Protein AF-A0A2G6CC69-F1 (afdb_monomer_lite)

pLDDT: mean 77.12, std 17.33, range [36.53, 97.19]

Sequence (96 aa):
MTKQTAKKIDQKLTAEEKALDSLLTKDFLVNHRASPEELEAEKKRLAQYKVQKPAKKMISLRVLENDIIKIKSKAEMMGIPYQSYIVEHIHKLAQG

Secondary structure (DSSP, 8-state):
--------------HHHHHHHHHIIIIIHHHTPPPHHHHHHHHHHHHTT---PPPP--------HHHHHHHHHHHHHTTS-HHHHHHHHHHHHHT-

Structure (mmCIF, N/CA/C/O backbone):
data_AF-A0A2G6CC69-F1
#
_entry.id   AF-A0A2G6CC69-F1
#
loop_
_atom_site.group_PDB
_atom_site.id
_atom_site.type_symbol
_atom_site.label_atom_id
_atom_site.label_alt_id
_atom_site.label_comp_id
_atom_site.label_asym_id
_atom_site.label_entity_id
_atom_site.label_seq_id
_atom_site.pdbx_PDB_ins_code
_atom_site.Cartn_x
_atom_site.Cartn_y
_atom_site.Cartn_z
_atom_site.occupancy
_atom_site.B_iso_or_equiv
_atom_site.auth_seq_id
_atom_site.auth_comp_id
_atom_site.auth_asym_id
_atom_site.auth_atom_id
_atom_site.pdbx_PDB_model_num
ATOM 1 N N . MET A 1 1 ? 42.524 16.562 2.729 1.00 38.62 1 MET A N 1
ATOM 2 C CA . MET A 1 1 ? 42.005 16.209 1.389 1.00 38.62 1 MET A CA 1
ATOM 3 C C . MET A 1 1 ? 42.438 14.789 1.058 1.00 38.62 1 MET A C 1
ATOM 5 O O . MET A 1 1 ? 43.570 14.578 0.649 1.00 38.62 1 MET A O 1
ATOM 9 N N . THR A 1 2 ? 41.579 13.808 1.319 1.00 36.53 2 THR A N 1
ATOM 10 C CA . THR A 1 2 ? 41.897 12.375 1.224 1.00 36.53 2 THR A CA 1
ATOM 11 C C . THR A 1 2 ? 41.317 11.832 -0.080 1.00 36.53 2 THR A C 1
ATOM 13 O O . THR A 1 2 ? 40.107 11.666 -0.201 1.00 36.53 2 THR A O 1
ATOM 16 N N . LYS A 1 3 ? 42.165 11.608 -1.091 1.00 46.41 3 LYS A N 1
ATOM 17 C CA . LYS A 1 3 ? 41.757 10.954 -2.342 1.00 46.41 3 LYS A CA 1
ATOM 18 C C . LYS A 1 3 ? 41.659 9.449 -2.082 1.00 46.41 3 LYS A C 1
ATOM 20 O O . LYS A 1 3 ? 42.676 8.806 -1.850 1.00 46.41 3 LYS A O 1
ATOM 25 N N . GLN A 1 4 ? 40.444 8.904 -2.093 1.00 47.66 4 GLN A N 1
ATOM 26 C CA . GLN A 1 4 ? 40.223 7.459 -2.126 1.00 47.66 4 GLN A CA 1
ATOM 27 C C . GLN A 1 4 ? 40.641 6.937 -3.504 1.00 47.66 4 GLN A C 1
ATOM 29 O O . GLN A 1 4 ? 40.031 7.260 -4.521 1.00 47.66 4 GLN A O 1
ATOM 34 N N . THR A 1 5 ? 41.717 6.164 -3.544 1.00 42.34 5 THR A N 1
ATOM 35 C CA . THR A 1 5 ? 42.168 5.423 -4.721 1.00 42.34 5 THR A CA 1
ATOM 36 C C . THR A 1 5 ? 41.243 4.226 -4.927 1.00 42.34 5 THR A C 1
ATOM 38 O O . THR A 1 5 ? 41.202 3.314 -4.102 1.00 42.34 5 THR A O 1
ATOM 41 N N . ALA A 1 6 ? 40.483 4.227 -6.025 1.00 44.31 6 ALA A N 1
ATOM 42 C CA . ALA A 1 6 ? 39.678 3.086 -6.441 1.00 44.31 6 ALA A CA 1
ATOM 43 C C . ALA A 1 6 ? 40.591 1.870 -6.667 1.00 44.31 6 ALA A C 1
ATOM 45 O O . ALA A 1 6 ? 41.479 1.880 -7.522 1.00 44.31 6 ALA A O 1
ATOM 46 N N . LYS A 1 7 ? 40.392 0.831 -5.856 1.00 42.91 7 LYS A N 1
ATOM 47 C CA . LYS A 1 7 ? 41.117 -0.437 -5.920 1.00 42.91 7 LYS A CA 1
ATOM 48 C C . LYS A 1 7 ? 40.733 -1.140 -7.226 1.00 42.91 7 LYS A C 1
ATOM 50 O O . LYS A 1 7 ? 39.624 -1.652 -7.348 1.00 42.91 7 LYS A O 1
ATOM 55 N N . LYS A 1 8 ? 41.631 -1.120 -8.216 1.00 49.84 8 LYS A N 1
ATOM 56 C CA . LYS A 1 8 ? 41.499 -1.886 -9.464 1.00 49.84 8 LYS A CA 1
ATOM 57 C C . LYS A 1 8 ? 41.479 -3.371 -9.093 1.00 49.84 8 LYS A C 1
ATOM 59 O O . LYS A 1 8 ? 42.464 -3.885 -8.569 1.00 49.84 8 LYS A O 1
ATOM 64 N N . ILE A 1 9 ? 40.340 -4.028 -9.284 1.00 53.78 9 ILE A N 1
ATOM 65 C CA . ILE A 1 9 ? 40.210 -5.473 -9.102 1.00 53.78 9 ILE A CA 1
ATOM 66 C C . ILE A 1 9 ? 40.875 -6.103 -10.326 1.00 53.78 9 ILE A C 1
ATOM 68 O O . ILE A 1 9 ? 40.332 -6.036 -11.425 1.00 53.78 9 ILE A O 1
ATOM 72 N N . ASP A 1 10 ? 42.08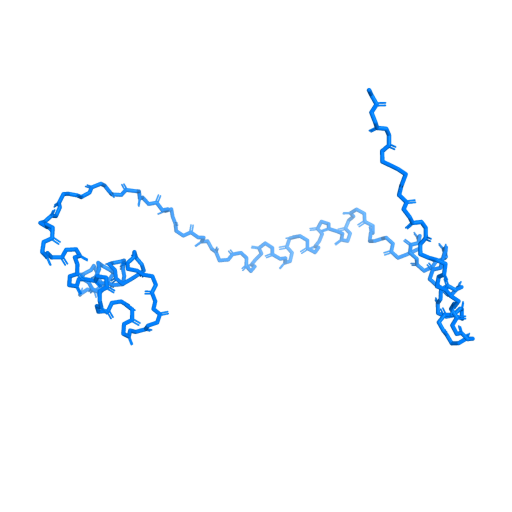4 -6.632 -10.153 1.00 56.16 10 ASP A N 1
ATOM 73 C CA . ASP A 1 10 ? 42.841 -7.311 -11.208 1.00 56.16 10 ASP A CA 1
ATOM 74 C C . ASP A 1 10 ? 42.291 -8.741 -11.357 1.00 56.16 10 ASP A C 1
ATOM 76 O O . ASP A 1 10 ? 42.841 -9.722 -10.854 1.00 56.16 10 ASP A O 1
ATOM 80 N N . GLN A 1 11 ? 41.092 -8.841 -11.934 1.00 63.75 11 GLN A N 1
ATOM 81 C CA . GLN A 1 11 ? 40.428 -10.112 -12.201 1.00 63.75 11 GLN A CA 1
ATOM 82 C C . GLN A 1 11 ? 41.055 -10.715 -13.462 1.00 63.75 11 GLN A C 1
ATOM 84 O O . GLN A 1 11 ? 40.855 -10.219 -14.570 1.00 63.75 11 GLN A O 1
ATOM 89 N N . LYS A 1 12 ? 41.851 -11.780 -13.299 1.00 63.22 12 LYS A N 1
ATOM 90 C CA . LYS A 1 12 ? 42.337 -12.586 -14.427 1.00 63.22 12 LYS A CA 1
ATOM 91 C C . LYS A 1 12 ? 41.134 -13.246 -15.098 1.00 63.22 12 LYS A C 1
ATOM 93 O O . LYS A 1 12 ? 40.654 -14.261 -14.604 1.00 63.22 12 LYS A O 1
ATOM 98 N N . LEU A 1 13 ? 40.665 -12.661 -16.199 1.00 63.91 13 LEU A N 1
ATOM 99 C CA . LEU A 1 13 ? 39.611 -13.253 -17.017 1.00 63.91 13 LEU A CA 1
ATOM 100 C C . LEU A 1 13 ? 40.071 -14.616 -17.534 1.00 63.91 13 LEU A C 1
ATOM 102 O O . LEU A 1 13 ? 41.195 -14.767 -18.030 1.00 63.91 13 LEU A O 1
ATOM 106 N N . THR A 1 14 ? 39.193 -15.603 -17.416 1.00 74.31 14 THR A N 1
ATOM 107 C CA . THR A 1 14 ? 39.375 -16.911 -18.045 1.00 74.31 14 THR A CA 1
ATOM 108 C C . THR A 1 14 ? 39.370 -16.773 -19.573 1.00 74.31 14 THR A C 1
ATOM 110 O O . THR A 1 14 ? 38.957 -15.751 -20.126 1.00 74.31 14 THR A O 1
ATOM 113 N N . ALA A 1 15 ? 39.867 -17.788 -20.288 1.00 74.88 15 ALA A N 1
ATOM 114 C CA . ALA A 1 15 ? 39.951 -17.748 -21.752 1.00 74.88 15 ALA A CA 1
ATOM 115 C C . ALA A 1 15 ? 38.577 -17.519 -22.417 1.00 74.88 15 ALA A C 1
ATOM 117 O O . ALA A 1 15 ? 38.496 -16.824 -23.429 1.00 74.88 15 ALA A O 1
ATOM 118 N N . GLU A 1 16 ? 37.510 -18.042 -21.809 1.00 66.94 16 GLU A N 1
ATOM 119 C CA . GLU A 1 16 ? 36.125 -17.876 -22.258 1.00 66.94 16 GLU A CA 1
ATOM 120 C C . GLU A 1 16 ? 35.610 -16.454 -22.011 1.00 66.94 16 GLU A C 1
ATOM 122 O O . GLU A 1 16 ? 35.091 -15.814 -22.924 1.00 66.94 16 GLU A O 1
ATOM 127 N N . GLU A 1 17 ? 35.826 -15.908 -20.812 1.00 66.31 17 GLU A N 1
ATOM 128 C CA . GLU A 1 17 ? 35.419 -14.538 -20.478 1.00 66.31 17 GLU A CA 1
ATOM 129 C C . GLU A 1 17 ? 36.180 -13.503 -21.313 1.00 66.31 17 GLU A C 1
ATOM 131 O O . GLU A 1 17 ? 35.613 -12.495 -21.726 1.00 66.31 17 GLU A O 1
ATOM 136 N N . LYS A 1 18 ? 37.451 -13.773 -21.634 1.00 72.00 18 LYS A N 1
ATOM 137 C CA . LYS A 1 18 ? 38.267 -12.920 -22.504 1.00 72.00 18 LYS A CA 1
ATOM 138 C C . LYS A 1 18 ? 37.786 -12.946 -23.958 1.00 72.00 18 LYS A C 1
ATOM 140 O O . LYS A 1 18 ? 37.831 -11.916 -24.630 1.00 72.00 18 LYS A O 1
ATOM 145 N N . ALA A 1 19 ? 37.318 -14.098 -24.441 1.00 72.06 19 ALA A N 1
ATOM 146 C CA . ALA A 1 19 ? 36.707 -14.208 -25.763 1.00 72.06 19 ALA A CA 1
ATOM 147 C C . ALA A 1 19 ? 35.376 -13.441 -25.817 1.00 72.06 19 ALA A C 1
ATOM 149 O O . ALA A 1 19 ? 35.139 -12.697 -26.770 1.00 72.06 19 ALA A O 1
ATOM 150 N N . LEU A 1 20 ? 34.559 -13.533 -24.763 1.00 66.94 20 LEU A N 1
ATOM 151 C CA . LEU A 1 20 ? 33.309 -12.782 -24.643 1.00 66.94 20 LEU A CA 1
ATOM 152 C C . LEU A 1 20 ? 33.556 -11.265 -24.595 1.00 66.94 20 LEU A C 1
ATOM 154 O O . LEU A 1 20 ? 32.908 -10.507 -25.314 1.00 66.94 20 LEU A O 1
ATOM 158 N N . ASP A 1 21 ? 34.539 -10.832 -23.804 1.00 66.81 21 ASP A N 1
ATOM 159 C CA . ASP A 1 21 ? 34.926 -9.426 -23.680 1.00 66.81 21 ASP A CA 1
ATOM 160 C C . ASP A 1 21 ? 35.440 -8.872 -25.014 1.00 66.81 21 ASP A C 1
ATOM 162 O O . ASP A 1 21 ? 35.027 -7.789 -25.425 1.00 66.81 21 ASP A O 1
ATOM 166 N N . SER A 1 22 ? 36.242 -9.648 -25.760 1.00 65.81 22 SER A N 1
ATOM 167 C CA . SER A 1 22 ? 36.698 -9.268 -27.108 1.00 65.81 22 SER A CA 1
ATOM 168 C C . SER A 1 22 ? 35.562 -9.140 -28.128 1.00 65.81 22 SER A C 1
ATOM 170 O O . SER A 1 22 ? 35.626 -8.288 -29.013 1.00 65.81 22 SER A O 1
ATOM 172 N N . LEU A 1 23 ? 34.502 -9.942 -27.983 1.00 65.75 23 LEU A N 1
ATOM 173 C CA . LEU A 1 23 ? 33.312 -9.882 -28.835 1.00 65.75 23 LEU A CA 1
ATOM 174 C C . LEU A 1 23 ? 32.453 -8.646 -28.521 1.00 65.75 23 LEU A C 1
ATOM 176 O O . LEU A 1 23 ? 31.847 -8.054 -29.414 1.00 65.75 23 LEU A O 1
ATOM 180 N N . LEU A 1 24 ? 32.417 -8.237 -27.252 1.00 63.91 24 LEU A N 1
ATOM 181 C CA . LEU A 1 24 ? 31.623 -7.109 -26.763 1.00 63.91 24 LEU A CA 1
ATOM 182 C C . LEU A 1 24 ? 32.308 -5.746 -26.956 1.00 63.91 24 LEU A C 1
ATOM 184 O O . LEU A 1 24 ? 31.621 -4.723 -27.001 1.00 63.91 24 LEU A O 1
ATOM 188 N N . THR A 1 25 ? 33.640 -5.690 -27.070 1.00 60.59 25 THR A N 1
ATOM 189 C CA . THR A 1 25 ? 34.385 -4.448 -26.796 1.00 60.59 25 THR A CA 1
ATOM 190 C C . THR A 1 25 ? 34.348 -3.351 -27.854 1.00 60.59 25 THR A C 1
ATOM 192 O O . THR A 1 25 ? 34.857 -2.276 -27.542 1.00 60.59 25 THR A O 1
ATOM 195 N N . LYS A 1 26 ? 33.761 -3.500 -29.051 1.00 56.12 26 LYS A N 1
ATOM 196 C CA . LYS A 1 26 ? 33.625 -2.325 -29.947 1.00 56.12 26 LYS A CA 1
ATOM 197 C C . LYS A 1 26 ? 32.574 -2.414 -31.046 1.00 56.12 26 LYS A C 1
ATOM 199 O O . LYS A 1 26 ? 31.851 -1.442 -31.218 1.00 56.12 26 LYS A O 1
ATOM 204 N N . ASP A 1 27 ? 32.437 -3.531 -31.751 1.00 53.53 27 ASP A N 1
ATOM 205 C CA . ASP A 1 27 ? 31.548 -3.565 -32.926 1.00 53.53 27 ASP A CA 1
ATOM 206 C C . ASP A 1 27 ? 30.085 -3.861 -32.586 1.00 53.53 27 ASP A C 1
ATOM 208 O O . ASP A 1 27 ? 29.176 -3.286 -33.187 1.00 53.53 27 ASP A O 1
ATOM 212 N N . PHE A 1 28 ? 29.827 -4.706 -31.586 1.00 56.62 28 PHE A N 1
ATOM 213 C CA . PHE A 1 28 ? 28.458 -5.094 -31.246 1.00 56.62 28 PHE A CA 1
ATOM 214 C C . PHE A 1 28 ? 27.662 -3.932 -30.622 1.00 56.62 28 PHE A C 1
ATOM 216 O O . PHE A 1 28 ? 26.522 -3.678 -31.001 1.00 56.62 28 PHE A O 1
ATOM 223 N N . LEU A 1 29 ? 28.286 -3.165 -29.719 1.00 55.53 29 LEU A N 1
ATOM 224 C CA . LEU A 1 29 ? 27.642 -2.058 -28.993 1.00 55.53 29 LEU A CA 1
ATOM 225 C C . LEU A 1 29 ? 27.561 -0.740 -29.785 1.00 55.53 29 LEU A C 1
ATOM 227 O O . LEU A 1 29 ? 26.769 0.137 -29.433 1.00 55.53 29 LEU A O 1
ATOM 231 N N . VAL A 1 30 ? 28.386 -0.566 -30.824 1.00 54.84 30 VAL A N 1
ATOM 232 C CA . VAL A 1 30 ? 28.387 0.649 -31.660 1.00 54.84 30 VAL A CA 1
ATOM 233 C C . VAL A 1 30 ? 27.410 0.514 -32.828 1.00 54.84 30 VAL A C 1
ATOM 235 O O . VAL A 1 30 ? 26.692 1.470 -33.109 1.00 54.84 30 VAL A O 1
ATOM 238 N N . ASN A 1 31 ? 27.308 -0.673 -33.437 1.00 53.59 31 ASN A N 1
ATOM 239 C CA . ASN A 1 31 ? 26.469 -0.899 -34.619 1.00 53.59 31 ASN A CA 1
ATOM 240 C C . ASN A 1 31 ? 25.011 -1.285 -34.301 1.00 53.59 31 ASN A C 1
ATOM 242 O O . ASN A 1 31 ? 24.163 -1.195 -35.179 1.00 53.59 31 ASN A O 1
ATOM 246 N N . HIS A 1 32 ? 24.694 -1.666 -33.056 1.00 56.59 32 HIS A N 1
ATOM 247 C CA . HIS A 1 32 ? 23.320 -1.952 -32.600 1.00 56.59 32 HIS A CA 1
ATOM 248 C C . HIS A 1 32 ? 22.753 -0.847 -31.701 1.00 56.59 32 HIS A C 1
ATOM 250 O O . HIS A 1 32 ? 21.972 -1.097 -30.779 1.00 56.59 32 HIS A O 1
ATOM 256 N N . ARG A 1 33 ? 23.152 0.406 -31.931 1.00 59.06 33 ARG A N 1
ATOM 257 C CA . ARG A 1 33 ? 22.386 1.527 -31.387 1.00 59.06 33 ARG A CA 1
ATOM 258 C C . ARG A 1 33 ? 21.135 1.658 -32.238 1.00 59.06 33 ARG A C 1
ATOM 260 O O . ARG A 1 3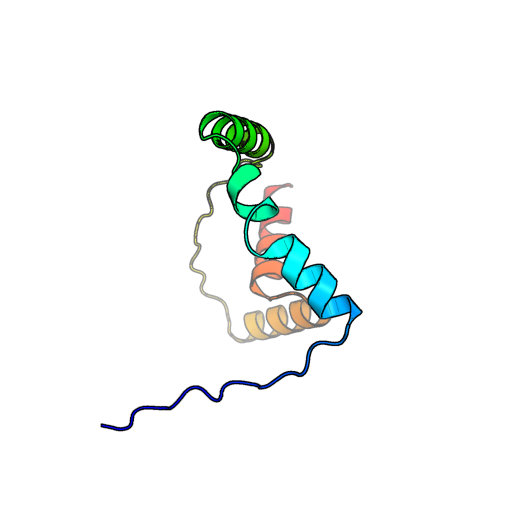3 ? 21.255 1.939 -33.425 1.00 59.06 33 ARG A O 1
ATOM 267 N N . ALA A 1 34 ? 19.969 1.448 -31.629 1.00 61.47 34 ALA A N 1
ATOM 268 C CA . ALA A 1 34 ? 18.698 1.718 -32.287 1.00 61.47 34 ALA A CA 1
ATOM 269 C C . ALA A 1 34 ? 18.750 3.124 -32.900 1.00 61.47 34 ALA A C 1
ATOM 271 O O . ALA A 1 34 ? 19.137 4.085 -32.219 1.00 61.47 34 ALA A O 1
ATOM 272 N N . SER A 1 35 ? 18.396 3.231 -34.180 1.00 74.62 35 SER A N 1
ATOM 273 C CA . SER A 1 35 ? 18.232 4.523 -34.841 1.00 74.62 35 SER A CA 1
ATOM 274 C C . SER A 1 35 ? 17.282 5.391 -34.000 1.00 74.62 35 SER A C 1
ATOM 276 O O . SER A 1 35 ? 16.368 4.848 -33.366 1.00 74.62 35 SER A O 1
ATOM 278 N N . PRO A 1 36 ? 17.441 6.728 -33.964 1.00 77.00 36 PRO A N 1
ATOM 279 C CA . PRO A 1 36 ? 16.491 7.605 -33.280 1.00 77.00 36 PRO A CA 1
ATOM 280 C C . PRO A 1 36 ? 15.025 7.300 -33.634 1.00 77.00 36 PRO A C 1
ATOM 282 O O . PRO A 1 36 ? 14.154 7.391 -32.774 1.00 77.00 36 PRO A O 1
ATOM 285 N N . GLU A 1 37 ? 14.764 6.860 -34.867 1.00 81.12 37 GLU A N 1
ATOM 286 C CA . GLU A 1 37 ? 13.436 6.453 -35.334 1.00 81.12 37 GLU A CA 1
ATOM 287 C C . GLU A 1 37 ? 12.943 5.140 -34.707 1.00 81.12 37 GLU A C 1
ATOM 289 O O . GLU A 1 37 ? 11.797 5.063 -34.269 1.00 81.12 37 GLU A O 1
ATOM 294 N N . GLU A 1 38 ? 13.802 4.123 -34.600 1.00 80.06 38 GLU A N 1
ATOM 295 C CA . GLU A 1 38 ? 13.478 2.840 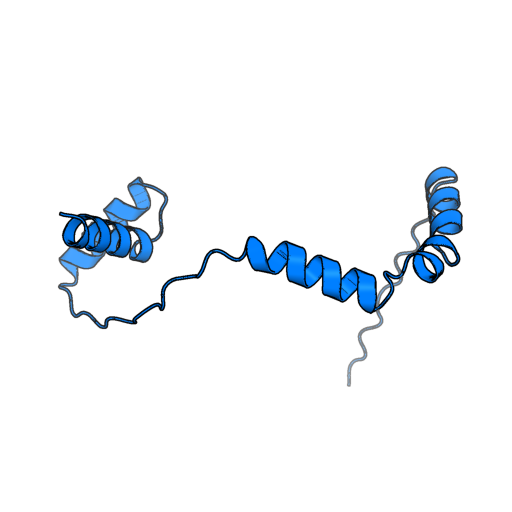-33.957 1.00 80.06 38 GLU A CA 1
ATOM 296 C C . GLU A 1 38 ? 13.223 3.025 -32.459 1.00 80.06 38 GLU A C 1
ATOM 298 O O . GLU A 1 38 ? 12.305 2.430 -31.892 1.00 80.06 38 GLU A O 1
ATOM 303 N N . LEU A 1 39 ? 13.993 3.911 -31.821 1.00 79.12 39 LEU A N 1
ATOM 304 C CA . LEU A 1 39 ? 13.803 4.275 -30.423 1.00 79.12 39 LEU A CA 1
ATOM 305 C C . LEU A 1 39 ? 12.450 4.966 -30.196 1.00 79.12 39 LEU A C 1
ATOM 307 O O . LEU A 1 39 ? 11.758 4.656 -29.224 1.00 79.12 39 LEU A O 1
ATOM 311 N N . GLU A 1 40 ? 12.060 5.899 -31.065 1.00 82.75 40 GLU A N 1
ATOM 312 C CA . GLU A 1 40 ? 10.757 6.569 -30.974 1.00 82.75 40 GLU A CA 1
ATOM 313 C C . GLU A 1 40 ? 9.593 5.622 -31.298 1.00 82.75 40 GLU A C 1
ATOM 315 O O . GLU A 1 40 ? 8.568 5.645 -30.608 1.00 82.75 40 GLU A O 1
ATOM 320 N N . ALA A 1 41 ? 9.759 4.728 -32.276 1.00 85.56 41 ALA A N 1
ATOM 321 C CA . ALA A 1 41 ? 8.786 3.683 -32.580 1.00 85.56 41 ALA A CA 1
ATOM 322 C C . ALA A 1 41 ? 8.571 2.751 -31.377 1.00 85.56 41 ALA A C 1
ATOM 324 O O . ALA A 1 41 ? 7.426 2.485 -31.000 1.00 85.56 41 ALA A O 1
ATOM 325 N N . GLU A 1 42 ? 9.647 2.331 -30.710 1.00 79.75 42 GLU A N 1
ATOM 326 C CA . GLU A 1 42 ? 9.571 1.478 -29.525 1.00 79.75 42 GLU A CA 1
ATOM 327 C C . GLU A 1 42 ? 8.971 2.219 -28.325 1.00 79.75 42 GLU A C 1
ATOM 329 O O . GLU A 1 42 ? 8.096 1.690 -27.639 1.00 79.75 42 GLU A O 1
ATOM 334 N N . LYS A 1 43 ? 9.330 3.489 -28.099 1.00 81.12 43 LYS A N 1
ATOM 335 C CA . LYS A 1 43 ? 8.675 4.322 -27.074 1.00 81.12 43 LYS A CA 1
ATOM 336 C C . LYS A 1 43 ? 7.174 4.444 -27.316 1.00 81.12 43 LYS A C 1
ATOM 338 O O . LYS A 1 43 ? 6.402 4.361 -26.360 1.00 81.12 43 LYS A O 1
ATOM 343 N N . LYS A 1 44 ? 6.744 4.618 -28.568 1.00 83.69 44 LYS A N 1
ATOM 344 C CA . LYS A 1 44 ? 5.326 4.682 -28.948 1.00 83.69 44 LYS A CA 1
ATOM 345 C C . LYS A 1 44 ? 4.632 3.331 -28.744 1.00 83.69 44 LYS A C 1
ATOM 347 O O . LYS A 1 44 ? 3.541 3.290 -28.172 1.00 83.69 44 LYS A O 1
ATOM 352 N N . ARG A 1 45 ? 5.295 2.226 -29.107 1.00 83.19 45 ARG A N 1
ATOM 353 C CA . ARG A 1 45 ? 4.847 0.848 -28.840 1.00 83.19 45 ARG A CA 1
ATOM 354 C C . ARG A 1 45 ? 4.757 0.542 -27.345 1.00 83.19 45 ARG A C 1
ATOM 356 O O . ARG A 1 45 ? 3.911 -0.238 -26.935 1.00 83.19 45 ARG A O 1
ATOM 363 N N . LEU A 1 46 ? 5.585 1.147 -26.505 1.00 80.38 46 LEU A N 1
ATOM 364 C CA . LEU A 1 46 ? 5.497 0.988 -25.052 1.00 80.38 46 LEU A CA 1
ATOM 365 C C . LEU A 1 46 ? 4.466 1.935 -24.429 1.00 80.38 46 LEU A C 1
ATOM 367 O O . LEU A 1 46 ? 3.845 1.603 -23.420 1.00 80.38 46 LEU A O 1
ATOM 371 N N . ALA A 1 47 ? 4.229 3.097 -25.041 1.00 76.06 47 ALA A N 1
ATOM 372 C CA . ALA A 1 47 ? 3.235 4.061 -24.586 1.00 76.06 47 ALA A CA 1
ATOM 373 C C . ALA A 1 47 ? 1.799 3.517 -24.662 1.00 76.06 47 ALA A C 1
ATOM 375 O O . ALA A 1 47 ? 1.016 3.806 -23.765 1.00 76.06 47 ALA A O 1
ATOM 376 N N . GLN A 1 48 ? 1.463 2.682 -25.651 1.00 74.56 48 GLN A N 1
ATOM 377 C CA . GLN A 1 48 ? 0.158 1.993 -25.709 1.00 74.56 48 GLN A CA 1
ATOM 378 C C . GLN A 1 48 ? -0.075 1.036 -24.524 1.00 74.56 48 GLN A C 1
ATOM 380 O O . GLN A 1 48 ? -1.218 0.808 -24.142 1.00 74.56 48 GLN A O 1
ATOM 385 N N . TYR A 1 49 ? 0.991 0.523 -23.899 1.00 72.62 49 TYR A N 1
ATOM 386 C CA . TYR A 1 49 ? 0.907 -0.309 -22.694 1.00 72.62 49 TYR A CA 1
ATOM 387 C C . TYR A 1 49 ? 1.047 0.498 -21.400 1.00 72.62 49 TYR A C 1
ATOM 389 O O . TYR A 1 49 ? 0.968 -0.074 -20.309 1.00 72.62 49 TYR A O 1
ATOM 397 N N . LYS A 1 50 ? 1.247 1.825 -21.474 1.00 65.75 50 LYS A N 1
ATOM 398 C CA . LYS A 1 50 ? 1.138 2.677 -20.287 1.00 65.75 50 LYS A CA 1
ATOM 399 C C . LYS A 1 50 ? -0.320 2.672 -19.854 1.00 65.75 50 LYS A C 1
ATOM 401 O O . LYS A 1 50 ? -1.127 3.466 -20.324 1.00 65.75 50 LYS A O 1
ATOM 406 N N . VAL A 1 51 ? -0.633 1.792 -18.909 1.00 66.06 51 VAL A N 1
ATOM 407 C CA . VAL A 1 51 ? -1.863 1.868 -18.126 1.00 66.06 51 VAL A CA 1
ATOM 408 C C . VAL A 1 51 ? -1.953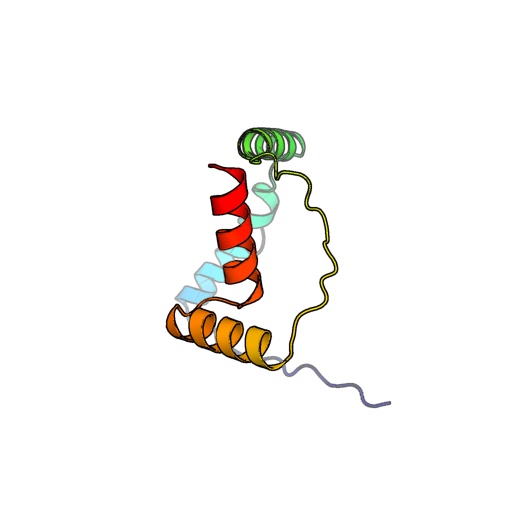 3.298 -17.602 1.00 66.06 51 VAL A C 1
ATOM 410 O O . VAL A 1 51 ? -1.038 3.757 -16.906 1.00 66.06 51 VAL A O 1
ATOM 413 N N . GLN A 1 52 ? -3.005 4.025 -17.989 1.00 68.12 52 GLN A N 1
ATOM 414 C CA . GLN A 1 52 ? -3.264 5.360 -17.463 1.00 68.12 52 GLN A CA 1
ATOM 415 C C . GLN A 1 52 ? -3.353 5.229 -15.944 1.00 68.12 52 GLN A C 1
ATOM 417 O O . GLN A 1 52 ? -4.309 4.668 -15.412 1.00 68.12 52 GLN A O 1
ATOM 422 N N . LYS A 1 53 ? -2.308 5.666 -15.235 1.00 69.81 53 LYS A N 1
ATOM 423 C CA . LYS A 1 53 ? -2.314 5.625 -13.776 1.00 69.81 53 LYS A CA 1
ATOM 424 C C . LYS A 1 53 ? -3.334 6.667 -13.324 1.00 69.81 53 LYS A C 1
ATOM 426 O O . LYS A 1 53 ? -3.131 7.842 -13.640 1.00 69.81 53 LYS A O 1
ATOM 431 N N . PRO A 1 54 ? -4.405 6.277 -12.614 1.00 73.94 54 PRO A N 1
ATOM 432 C CA . PRO A 1 54 ? -5.373 7.244 -12.131 1.00 73.94 54 PRO A CA 1
ATOM 433 C C . PRO A 1 54 ? -4.661 8.271 -11.250 1.00 73.94 54 PRO A C 1
ATOM 435 O O . PRO A 1 54 ? -3.706 7.948 -10.530 1.00 73.94 54 PRO A O 1
ATOM 438 N N . ALA A 1 55 ? -5.108 9.523 -11.335 1.00 82.62 55 ALA A N 1
ATOM 439 C CA . ALA A 1 55 ? -4.550 10.597 -10.532 1.00 82.62 55 ALA A CA 1
ATOM 440 C C . ALA A 1 55 ? -4.673 10.239 -9.043 1.00 82.62 55 ALA A C 1
ATOM 442 O O . ALA A 1 55 ? -5.761 9.950 -8.547 1.00 82.62 55 ALA A O 1
ATOM 443 N N . LYS A 1 56 ? -3.548 10.252 -8.321 1.00 84.81 56 LYS A N 1
ATOM 444 C CA . LYS A 1 56 ? -3.534 9.983 -6.880 1.00 84.81 56 LYS A CA 1
ATOM 445 C C . LYS A 1 56 ? -3.886 11.255 -6.114 1.00 84.81 56 LYS A C 1
ATOM 447 O O . LYS A 1 56 ? -3.399 12.336 -6.443 1.00 84.81 56 LYS A O 1
ATOM 452 N N . LYS A 1 57 ? -4.697 11.121 -5.066 1.00 87.94 57 LYS A N 1
ATOM 453 C CA . LYS A 1 57 ? -4.996 12.195 -4.111 1.00 87.94 57 LYS A CA 1
ATOM 454 C C . LYS A 1 57 ? -4.463 11.814 -2.735 1.00 87.94 57 LYS A C 1
ATOM 456 O O . LYS A 1 57 ? -4.553 10.657 -2.335 1.00 87.94 57 LYS A O 1
ATOM 461 N N . MET A 1 58 ? -3.882 12.789 -2.040 1.00 90.44 58 MET A N 1
ATOM 462 C CA . MET A 1 58 ? -3.417 12.622 -0.666 1.00 90.44 58 MET A CA 1
ATOM 463 C C . MET A 1 58 ? -4.545 12.997 0.292 1.00 90.44 58 MET A C 1
ATOM 465 O O . MET A 1 58 ? -5.176 14.038 0.120 1.00 90.44 58 MET A O 1
ATOM 469 N N . ILE A 1 59 ? -4.775 12.159 1.297 1.00 89.25 59 ILE A N 1
ATOM 470 C CA . ILE A 1 59 ? -5.754 12.392 2.358 1.00 89.25 59 ILE A CA 1
ATOM 471 C C . ILE A 1 59 ? -4.981 12.466 3.671 1.00 89.25 59 ILE A C 1
ATOM 473 O O . ILE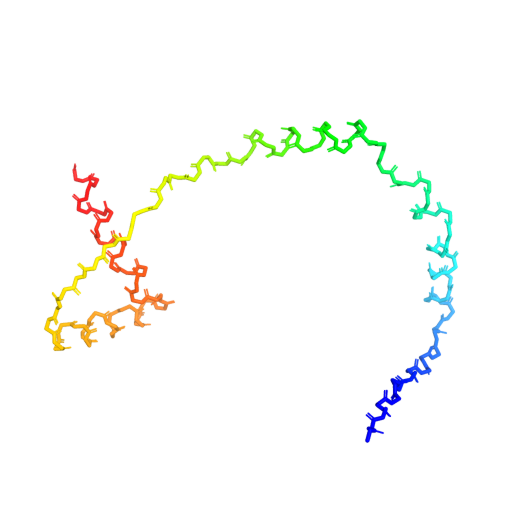 A 1 59 ? -4.167 11.589 3.959 1.00 89.25 59 ILE A O 1
ATOM 477 N N . SER A 1 60 ? -5.226 13.514 4.456 1.00 93.38 60 SER A N 1
ATOM 478 C CA . SER A 1 60 ? -4.755 13.597 5.838 1.00 93.38 60 SER A CA 1
ATOM 479 C C . SER A 1 60 ? -5.895 13.194 6.768 1.00 93.38 60 SER A C 1
ATOM 481 O O . SER A 1 60 ? -7.006 13.706 6.636 1.00 93.38 60 SER A O 1
ATOM 483 N N . LEU A 1 61 ? -5.633 12.260 7.680 1.00 90.06 61 LEU A N 1
ATOM 484 C CA . LEU A 1 61 ? -6.625 11.693 8.591 1.00 90.06 61 LEU A CA 1
ATOM 485 C C . LEU A 1 61 ? -6.085 11.744 10.022 1.00 90.06 61 LEU A C 1
ATOM 487 O O . LEU A 1 61 ? -4.924 11.415 10.263 1.00 90.06 61 LEU A O 1
ATOM 491 N N . ARG A 1 62 ? -6.944 12.112 10.977 1.00 94.56 62 ARG A N 1
ATOM 492 C CA . ARG A 1 62 ? -6.688 11.916 12.408 1.00 94.56 62 ARG A CA 1
ATOM 493 C C . ARG A 1 62 ? -7.400 10.653 12.870 1.00 94.56 62 ARG A C 1
ATOM 495 O O . ARG A 1 62 ? -8.582 10.482 12.598 1.00 94.56 62 ARG A O 1
ATOM 502 N N . VAL A 1 63 ? -6.669 9.790 13.562 1.00 93.38 63 VAL A N 1
ATOM 503 C CA . VAL A 1 63 ? -7.160 8.518 14.100 1.00 93.38 63 VAL A CA 1
ATOM 504 C C . VAL A 1 63 ? -6.735 8.385 15.551 1.00 93.38 63 VAL A C 1
ATOM 506 O O . VAL A 1 63 ? -5.738 8.981 15.963 1.00 93.38 63 VAL A O 1
ATOM 509 N N . LEU A 1 64 ? -7.485 7.598 16.317 1.00 97.19 64 LEU A N 1
ATOM 510 C CA . LEU A 1 64 ? -7.103 7.256 17.680 1.00 97.19 64 LEU A CA 1
ATOM 511 C C . LEU A 1 64 ? -5.849 6.376 17.666 1.00 97.19 64 LEU A C 1
ATOM 513 O O . LEU A 1 64 ? -5.673 5.523 16.792 1.00 97.19 64 LEU A O 1
ATOM 517 N N . GLU A 1 65 ? -4.995 6.552 18.670 1.00 95.94 65 GLU A N 1
ATOM 518 C CA . GLU A 1 65 ? -3.742 5.802 18.798 1.00 95.94 65 GLU A CA 1
ATOM 519 C C . GLU A 1 65 ? -3.983 4.286 18.896 1.00 95.94 65 GLU A C 1
ATOM 521 O O . GLU A 1 65 ? -3.348 3.489 18.203 1.00 95.94 65 GLU A O 1
ATOM 526 N N . ASN A 1 66 ? -4.992 3.887 19.670 1.00 97.19 66 ASN A N 1
ATOM 527 C CA . ASN A 1 66 ? -5.372 2.483 19.809 1.00 97.19 66 ASN A CA 1
ATOM 528 C C . ASN A 1 66 ? -5.804 1.850 18.477 1.00 97.19 66 ASN A C 1
ATOM 530 O O . ASN A 1 66 ? -5.542 0.669 18.240 1.00 97.19 66 ASN A O 1
ATOM 534 N N . ASP A 1 67 ? -6.442 2.617 17.594 1.00 95.81 67 ASP A N 1
ATOM 535 C CA . ASP A 1 67 ? -6.930 2.100 16.317 1.00 95.81 67 ASP A CA 1
ATOM 536 C C . ASP A 1 67 ? -5.791 1.929 15.317 1.00 95.81 67 ASP A C 1
ATOM 538 O O . ASP A 1 67 ? -5.708 0.893 14.655 1.00 95.81 67 ASP A O 1
ATOM 542 N N . ILE A 1 68 ? -4.860 2.888 15.241 1.00 95.75 68 ILE A N 1
ATOM 543 C CA . ILE A 1 68 ? -3.721 2.770 14.324 1.00 95.75 68 ILE A CA 1
ATOM 544 C C . ILE A 1 68 ? -2.804 1.602 14.700 1.00 95.75 68 ILE A C 1
ATOM 546 O O . ILE A 1 68 ? -2.283 0.932 13.809 1.00 95.75 68 ILE A O 1
ATOM 550 N N . ILE A 1 69 ? -2.649 1.302 15.994 1.00 96.94 69 ILE A N 1
ATOM 551 C CA . ILE A 1 69 ? -1.901 0.126 16.461 1.00 96.94 69 ILE A CA 1
ATOM 552 C C . ILE A 1 69 ? -2.578 -1.162 15.973 1.00 96.94 69 ILE A C 1
ATOM 554 O O . ILE A 1 69 ? -1.924 -2.016 15.372 1.00 96.94 69 ILE A O 1
ATOM 558 N N . LYS A 1 70 ? -3.900 -1.281 16.149 1.00 96.88 70 LYS A N 1
ATOM 559 C CA . LYS A 1 70 ? -4.670 -2.445 15.676 1.00 96.88 70 LYS A CA 1
ATOM 560 C C . LYS A 1 70 ? -4.611 -2.598 14.156 1.00 96.88 70 LYS A C 1
ATOM 562 O O . LYS A 1 70 ? -4.475 -3.715 13.665 1.00 96.88 70 LYS A O 1
ATOM 567 N N . ILE A 1 71 ? -4.697 -1.499 13.406 1.00 95.44 71 ILE A N 1
ATOM 568 C CA . ILE A 1 71 ? -4.602 -1.511 11.937 1.00 95.44 71 ILE A CA 1
ATOM 569 C C . ILE A 1 71 ? -3.221 -1.997 11.491 1.00 95.44 71 ILE A C 1
ATOM 571 O O . ILE A 1 71 ? -3.134 -2.844 10.606 1.00 95.44 71 I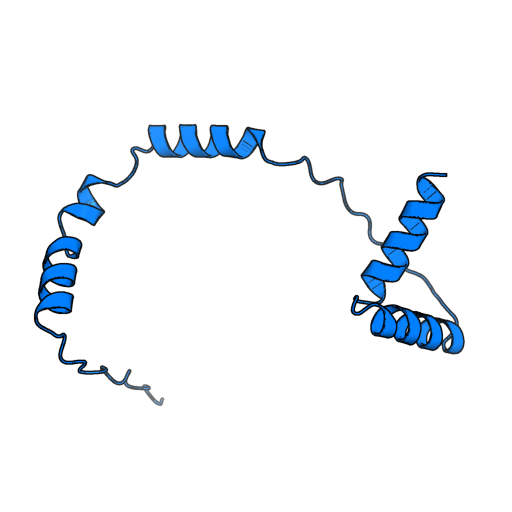LE A O 1
ATOM 575 N N . LYS A 1 72 ? -2.148 -1.500 12.117 1.00 96.06 72 LYS A N 1
ATOM 576 C CA . LYS A 1 72 ? -0.780 -1.941 11.816 1.00 96.06 72 LYS A CA 1
ATOM 577 C C . LYS A 1 72 ? -0.599 -3.432 12.075 1.00 96.06 72 LYS A C 1
ATOM 579 O O . LYS A 1 72 ? -0.104 -4.122 11.195 1.00 96.06 72 LYS A O 1
ATOM 584 N N . SER A 1 73 ? -1.076 -3.926 13.218 1.00 96.69 73 SER A N 1
ATOM 585 C CA . SER A 1 73 ? -1.012 -5.352 13.550 1.00 96.69 73 SER A CA 1
ATOM 586 C C . SER A 1 73 ? -1.756 -6.216 12.523 1.00 96.69 73 SER A C 1
ATOM 588 O O . SER A 1 73 ? -1.208 -7.199 12.034 1.00 96.69 73 SER A O 1
ATOM 590 N N . LYS A 1 74 ? -2.964 -5.814 12.105 1.00 96.06 74 LYS A N 1
ATOM 591 C CA . LYS A 1 74 ? -3.714 -6.527 11.054 1.00 96.06 74 LYS A CA 1
ATOM 592 C C . LYS A 1 74 ? -2.985 -6.539 9.711 1.00 96.06 74 LYS A C 1
ATOM 594 O O . LYS A 1 74 ? -2.964 -7.566 9.042 1.00 96.06 74 LYS A O 1
ATOM 599 N N . ALA A 1 75 ? -2.397 -5.412 9.317 1.00 96.56 75 ALA A N 1
ATOM 600 C CA . ALA A 1 75 ? -1.650 -5.311 8.068 1.00 96.56 75 ALA A CA 1
ATOM 601 C C . ALA A 1 75 ? -0.378 -6.177 8.095 1.00 96.56 75 ALA A C 1
ATOM 603 O O . ALA A 1 75 ? -0.072 -6.855 7.116 1.00 96.56 75 ALA A O 1
ATOM 604 N N . GLU A 1 76 ? 0.307 -6.220 9.239 1.00 96.12 76 GLU A N 1
ATOM 605 C CA . GLU A 1 76 ? 1.482 -7.062 9.465 1.00 96.12 76 GLU A CA 1
ATOM 606 C C . GLU A 1 76 ? 1.144 -8.555 9.383 1.00 96.12 76 GLU A C 1
ATOM 608 O O . GLU A 1 76 ? 1.847 -9.296 8.701 1.00 96.12 76 GLU A O 1
ATOM 613 N N . MET A 1 77 ? 0.016 -8.986 9.961 1.00 95.62 77 MET A N 1
ATOM 614 C CA . MET A 1 77 ? -0.479 -10.365 9.816 1.00 95.62 77 MET A CA 1
ATOM 615 C C . MET A 1 77 ? -0.729 -10.759 8.352 1.00 95.62 77 MET A C 1
ATOM 617 O O . MET A 1 77 ? -0.624 -11.932 8.005 1.00 95.62 77 MET A O 1
ATOM 621 N N . MET A 1 78 ? -1.059 -9.791 7.494 1.00 93.50 78 MET A N 1
ATOM 622 C CA . MET A 1 78 ? -1.260 -9.991 6.054 1.00 93.50 78 MET A CA 1
ATOM 623 C C . MET A 1 78 ? 0.025 -9.795 5.235 1.00 93.50 78 MET A C 1
ATOM 625 O O . MET A 1 78 ? 0.001 -9.964 4.018 1.00 93.50 78 MET A O 1
ATOM 629 N N . GLY A 1 79 ? 1.140 -9.421 5.871 1.00 95.94 79 GLY A N 1
ATOM 630 C CA . GLY A 1 79 ? 2.412 -9.153 5.202 1.00 95.94 79 GLY A CA 1
ATOM 631 C C . GLY A 1 79 ? 2.401 -7.906 4.313 1.00 95.94 79 GLY A C 1
ATOM 632 O O . GLY A 1 79 ? 3.225 -7.801 3.404 1.00 95.94 79 GLY A O 1
ATOM 633 N N . ILE A 1 80 ? 1.479 -6.963 4.542 1.00 95.75 80 ILE A N 1
ATOM 634 C CA . ILE A 1 80 ? 1.346 -5.744 3.733 1.00 95.75 80 ILE A CA 1
ATOM 635 C C . ILE A 1 80 ? 1.576 -4.473 4.561 1.00 95.75 80 ILE A C 1
ATOM 637 O O . ILE A 1 80 ? 1.304 -4.441 5.761 1.00 95.75 80 ILE A O 1
ATOM 641 N N . PRO A 1 81 ? 2.026 -3.367 3.941 1.00 96.38 81 PRO A N 1
ATOM 642 C CA . PRO A 1 81 ? 2.107 -2.082 4.627 1.00 96.38 81 PRO A CA 1
ATOM 643 C C . PRO A 1 81 ? 0.725 -1.597 5.080 1.00 96.38 81 PRO A C 1
ATOM 645 O O . PRO A 1 81 ? -0.244 -1.666 4.318 1.00 96.38 81 PRO A O 1
ATOM 648 N N . TYR A 1 82 ? 0.644 -1.008 6.275 1.00 95.44 82 TYR A N 1
ATOM 649 C CA . TYR A 1 82 ? -0.622 -0.511 6.832 1.00 95.44 82 TYR A CA 1
ATOM 650 C C . TYR A 1 82 ? -1.311 0.532 5.938 1.00 95.44 82 TYR A C 1
ATOM 652 O O . TYR A 1 82 ? -2.536 0.588 5.892 1.00 95.44 82 TYR A O 1
ATOM 660 N N . GLN A 1 83 ? -0.553 1.329 5.176 1.00 93.88 83 GLN A N 1
ATOM 661 C CA . GLN A 1 83 ? -1.125 2.276 4.216 1.00 93.88 83 GLN A CA 1
ATOM 662 C C . GLN A 1 83 ? -1.858 1.552 3.080 1.00 93.88 83 GLN A C 1
ATOM 664 O O . GLN A 1 83 ? -2.924 1.998 2.665 1.00 93.88 83 GLN A O 1
ATOM 669 N N . SER A 1 84 ? -1.316 0.428 2.602 1.00 94.88 84 SER A N 1
ATOM 670 C CA . SER A 1 84 ? -1.940 -0.377 1.544 1.00 94.88 84 SER A CA 1
ATOM 671 C C . SER A 1 84 ? -3.223 -1.029 2.045 1.00 94.88 84 SER A C 1
ATOM 673 O O . SER A 1 84 ? -4.231 -0.988 1.349 1.00 94.88 84 SER A O 1
ATOM 675 N N . TYR A 1 85 ? -3.210 -1.531 3.284 1.00 95.44 85 TYR A N 1
ATOM 676 C CA . TYR A 1 85 ? -4.396 -2.067 3.955 1.00 95.44 85 TYR A CA 1
ATOM 677 C C . TYR A 1 85 ? -5.523 -1.025 4.061 1.00 95.44 85 TYR A C 1
ATOM 679 O O . TYR A 1 85 ? -6.678 -1.309 3.742 1.00 95.44 85 TYR A O 1
ATOM 687 N N . ILE A 1 86 ? -5.191 0.210 4.462 1.00 94.94 86 ILE A N 1
ATOM 688 C CA . ILE A 1 86 ? -6.158 1.317 4.534 1.00 94.94 86 ILE A CA 1
ATOM 689 C C . ILE A 1 86 ? -6.719 1.635 3.144 1.00 94.94 86 ILE A C 1
ATOM 691 O O . ILE A 1 86 ? -7.932 1.754 2.982 1.00 94.94 86 ILE A O 1
ATOM 695 N N . VAL A 1 87 ? -5.854 1.751 2.133 1.00 93.06 87 VAL A N 1
ATOM 696 C CA . VAL A 1 87 ? -6.271 2.052 0.755 1.00 93.06 87 VAL A CA 1
ATOM 697 C C . VAL A 1 87 ? -7.178 0.959 0.196 1.00 93.06 87 VAL A C 1
ATOM 699 O O . VAL A 1 87 ? -8.180 1.282 -0.432 1.00 93.06 87 VAL A O 1
ATOM 702 N N . GLU A 1 88 ? -6.877 -0.313 0.454 1.00 94.00 88 GLU A N 1
ATOM 703 C CA . GLU A 1 88 ? -7.715 -1.444 0.051 1.00 94.00 88 GLU A CA 1
ATOM 704 C C . GLU A 1 88 ? -9.128 -1.334 0.642 1.00 94.00 88 GLU A C 1
ATOM 706 O O . GLU A 1 88 ? -10.114 -1.483 -0.077 1.00 94.00 88 GLU A O 1
ATOM 711 N N . HIS A 1 89 ? -9.244 -1.020 1.935 1.00 93.25 89 HIS A N 1
ATOM 712 C CA . HIS A 1 89 ? -10.545 -0.869 2.592 1.00 93.25 89 HIS A CA 1
ATOM 713 C C . HIS A 1 89 ? -11.329 0.329 2.048 1.00 93.25 89 HIS A C 1
ATOM 715 O O . HIS A 1 89 ? -12.527 0.213 1.801 1.00 93.25 89 HIS A O 1
ATOM 721 N N . ILE A 1 90 ? -10.659 1.460 1.802 1.00 93.31 90 ILE A N 1
ATOM 722 C CA . ILE A 1 90 ? -11.277 2.629 1.156 1.00 93.31 90 ILE A CA 1
ATOM 723 C C . ILE A 1 90 ? -11.743 2.273 -0.261 1.00 93.31 90 ILE A C 1
ATOM 725 O O . ILE A 1 90 ? -12.821 2.686 -0.679 1.00 93.31 90 ILE A O 1
ATOM 729 N N . HIS A 1 91 ? -10.953 1.495 -1.001 1.00 92.31 91 HIS A N 1
ATOM 730 C CA . HIS A 1 91 ? -11.294 1.083 -2.356 1.00 92.31 91 HIS A CA 1
ATOM 731 C C . HIS A 1 91 ? -12.522 0.173 -2.382 1.00 92.31 91 HIS A C 1
ATOM 733 O O . HIS A 1 91 ? -13.446 0.439 -3.145 1.00 92.31 91 HIS A O 1
ATOM 739 N N . LYS A 1 92 ? -12.573 -0.831 -1.496 1.00 93.19 92 LYS A N 1
ATOM 740 C CA . LYS A 1 92 ? -13.746 -1.699 -1.316 1.00 93.19 92 LYS A CA 1
ATOM 741 C C . LYS A 1 92 ? -14.994 -0.900 -0.952 1.00 93.19 92 LYS A C 1
ATOM 743 O O . LYS A 1 92 ? -16.064 -1.196 -1.461 1.00 93.19 92 LYS A O 1
ATOM 748 N N . LEU A 1 93 ? -14.852 0.125 -0.109 1.00 93.00 93 LEU A N 1
ATOM 749 C CA . LEU A 1 93 ? -15.957 1.014 0.248 1.00 93.00 93 LEU A CA 1
ATOM 750 C C . LEU A 1 93 ? -16.457 1.835 -0.953 1.00 93.00 93 LEU A C 1
ATOM 752 O O . LEU A 1 93 ? -17.655 2.036 -1.095 1.00 93.00 93 LEU A O 1
ATOM 756 N N . ALA A 1 94 ? -15.552 2.316 -1.807 1.00 91.12 94 ALA A N 1
ATOM 757 C CA . ALA A 1 94 ? -15.899 3.128 -2.975 1.00 91.12 94 ALA A CA 1
ATOM 758 C C . ALA A 1 94 ? -16.464 2.316 -4.156 1.00 91.12 94 ALA A C 1
ATOM 760 O O . ALA A 1 94 ? -17.143 2.888 -5.003 1.00 91.12 94 ALA A O 1
ATOM 761 N N . GLN A 1 95 ? -16.150 1.020 -4.236 1.00 88.62 95 GLN A N 1
ATOM 762 C CA . GLN A 1 95 ? -16.625 0.092 -5.274 1.00 88.62 95 GLN A CA 1
ATOM 763 C C . GLN A 1 95 ? -17.930 -0.633 -4.916 1.00 88.62 95 GLN A C 1
ATOM 765 O O . GLN A 1 95 ? -18.311 -1.543 -5.652 1.00 88.62 95 GLN A O 1
ATOM 770 N N . GLY A 1 96 ? -18.555 -0.274 -3.786 1.00 52.56 96 GLY A N 1
ATOM 771 C CA . GLY A 1 96 ? -19.843 -0.825 -3.359 1.00 52.56 96 GLY A CA 1
ATOM 772 C C . GLY A 1 96 ? -20.914 -0.758 -4.439 1.00 52.56 96 GLY A C 1
ATOM 773 O O . GLY A 1 96 ? -20.953 0.258 -5.171 1.00 52.56 96 GLY A O 1
#

Radius of gyration: 26.53 Å; chains: 1; bounding box: 63×34×55 Å

Foldseek 3Di:
DDDDDDPPPPDPDDPVRVVVCVVPPPDPVVVPDQDPVSVVVVVVVVVVVPPPDPDDDDDDDDDDPVVLVVLCVVCVVVVHGSVVVVVVVVVVVVVD